Protein AF-V5IAQ3-F1 (afdb_monomer_lite)

Structure (mmCIF, N/CA/C/O backbone):
data_AF-V5IAQ3-F1
#
_entry.id   AF-V5IAQ3-F1
#
loop_
_atom_site.group_PDB
_atom_site.id
_atom_site.type_symbol
_atom_site.label_atom_id
_atom_site.label_alt_id
_atom_site.label_comp_id
_atom_site.label_asym_id
_atom_site.label_entity_id
_atom_site.label_seq_id
_atom_site.pdbx_PDB_ins_code
_atom_site.Cartn_x
_atom_site.Cartn_y
_atom_site.Cartn_z
_atom_site.occupancy
_atom_site.B_iso_or_equiv
_atom_site.auth_seq_id
_atom_site.auth_comp_id
_atom_site.auth_asym_id
_atom_site.auth_atom_id
_atom_site.pdbx_PDB_model_num
ATOM 1 N N . PRO A 1 1 ? -3.606 -8.793 -6.114 1.00 68.94 1 PRO A N 1
ATOM 2 C CA . PRO A 1 1 ? -3.139 -10.202 -6.237 1.00 68.94 1 PRO A CA 1
ATOM 3 C C . PRO A 1 1 ? -1.697 -10.276 -6.766 1.00 68.94 1 PRO A C 1
ATOM 5 O O . PRO A 1 1 ? -1.262 -9.335 -7.415 1.00 68.94 1 PRO A O 1
ATOM 8 N N . ILE A 1 2 ? -0.948 -11.346 -6.470 1.00 81.69 2 ILE A N 1
ATOM 9 C CA . ILE A 1 2 ? 0.441 -11.539 -6.942 1.00 81.69 2 ILE A CA 1
ATOM 10 C C . ILE A 1 2 ? 0.443 -11.870 -8.446 1.00 81.69 2 ILE A C 1
ATOM 12 O O . ILE A 1 2 ? -0.469 -12.542 -8.927 1.00 81.69 2 ILE A O 1
ATOM 16 N N . LYS A 1 3 ? 1.461 -11.408 -9.186 1.00 82.75 3 LYS A N 1
ATOM 17 C CA . LYS A 1 3 ? 1.634 -11.565 -10.646 1.00 82.75 3 LYS A CA 1
ATOM 18 C C . LYS A 1 3 ? 0.497 -10.979 -11.482 1.00 82.75 3 LYS A C 1
ATOM 20 O O . LYS A 1 3 ? 0.275 -11.384 -12.622 1.00 82.75 3 LYS A O 1
ATOM 25 N N . SER A 1 4 ? -0.235 -10.024 -10.919 1.00 86.06 4 SER A N 1
ATOM 26 C CA . SER A 1 4 ? -1.306 -9.326 -11.625 1.00 86.06 4 SER A CA 1
ATOM 27 C C . SER A 1 4 ? -0.744 -8.108 -12.340 1.00 86.06 4 SER A C 1
ATOM 29 O O . SER A 1 4 ? 0.162 -7.454 -11.826 1.00 86.06 4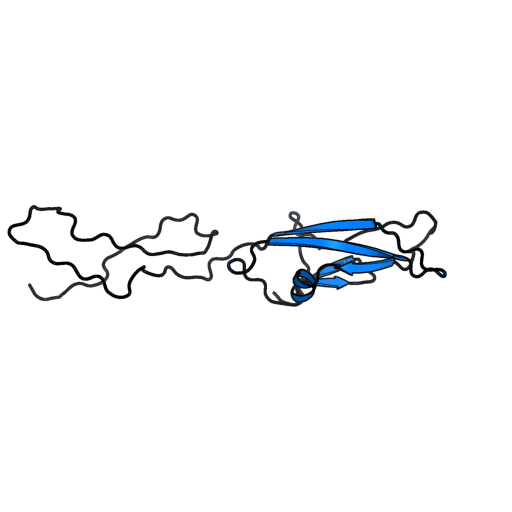 SER A O 1
ATOM 31 N N . LEU A 1 5 ? -1.280 -7.805 -13.522 1.00 91.12 5 LEU A N 1
ATOM 32 C CA . LEU A 1 5 ? -0.974 -6.549 -14.199 1.00 91.12 5 LEU A CA 1
ATOM 33 C C . LEU A 1 5 ? -1.471 -5.392 -13.336 1.00 91.12 5 LEU A C 1
ATOM 35 O O . LEU A 1 5 ? -2.603 -5.421 -12.852 1.00 91.12 5 LEU A O 1
ATOM 39 N N . VAL A 1 6 ? -0.616 -4.390 -13.152 1.00 90.88 6 VAL A N 1
ATOM 40 C CA . VAL A 1 6 ? -1.062 -3.105 -12.617 1.00 90.88 6 VAL A CA 1
ATOM 41 C C . VAL A 1 6 ? -1.926 -2.459 -13.690 1.00 90.88 6 VAL A C 1
ATOM 43 O O . VAL A 1 6 ? -1.563 -2.492 -14.865 1.00 90.88 6 VAL A O 1
ATOM 46 N N . LEU A 1 7 ? -3.078 -1.921 -13.303 1.00 92.69 7 LEU A N 1
ATOM 47 C CA . LEU A 1 7 ? -4.014 -1.302 -14.232 1.00 92.69 7 LEU A CA 1
ATOM 48 C C . LEU A 1 7 ? -3.964 0.221 -14.114 1.00 92.69 7 LEU A C 1
ATOM 50 O O . LEU A 1 7 ? -3.730 0.770 -13.039 1.00 92.69 7 LEU A O 1
ATOM 54 N N . THR A 1 8 ? -4.198 0.898 -15.229 1.00 91.69 8 THR A N 1
ATOM 55 C CA . THR A 1 8 ? -4.472 2.332 -15.285 1.00 91.69 8 THR A CA 1
ATOM 56 C C . THR A 1 8 ? -5.875 2.625 -14.744 1.00 91.69 8 THR A C 1
ATOM 58 O O . THR A 1 8 ? -6.697 1.730 -14.532 1.00 91.69 8 THR A O 1
ATOM 61 N N . ASN A 1 9 ? -6.205 3.908 -14.609 1.00 88.12 9 ASN A N 1
ATOM 62 C CA . ASN A 1 9 ? -7.568 4.355 -14.310 1.00 88.12 9 ASN A CA 1
ATOM 63 C C . ASN A 1 9 ? -8.606 3.977 -15.392 1.00 88.12 9 ASN A C 1
ATOM 65 O O . ASN A 1 9 ? -9.803 4.060 -15.134 1.00 88.12 9 ASN A O 1
ATOM 69 N N . THR A 1 10 ? -8.172 3.551 -16.584 1.00 89.12 10 THR A N 1
ATOM 70 C CA . THR A 1 10 ? -9.032 3.038 -17.663 1.00 89.12 10 THR A CA 1
ATOM 71 C C . THR A 1 10 ? -9.176 1.514 -17.646 1.00 89.12 10 THR A C 1
ATOM 73 O O . THR A 1 10 ? -9.798 0.956 -18.544 1.00 89.12 10 THR A O 1
ATOM 76 N N . SER A 1 11 ? -8.658 0.832 -16.615 1.00 90.25 11 SER A N 1
ATOM 77 C CA . SER A 1 11 ? -8.616 -0.639 -16.514 1.00 90.25 11 SER A CA 1
ATOM 78 C C . SER A 1 11 ? -7.755 -1.324 -17.583 1.00 90.25 11 SER A C 1
ATOM 80 O O . SER A 1 11 ? -7.910 -2.517 -17.844 1.00 90.25 11 SER A O 1
ATOM 82 N N . GLU A 1 12 ? -6.824 -0.592 -18.192 1.00 93.00 12 GLU A N 1
ATOM 83 C CA . GLU A 1 12 ? -5.849 -1.140 -19.134 1.00 93.00 12 GLU A CA 1
ATOM 84 C C . GLU A 1 12 ? -4.535 -1.466 -18.412 1.00 93.00 12 GLU A C 1
ATOM 86 O O . GLU A 1 12 ? -4.218 -0.826 -17.411 1.00 93.00 12 GLU A O 1
ATOM 91 N N . PRO A 1 13 ? -3.732 -2.432 -18.886 1.00 93.69 13 PRO A N 1
ATOM 92 C CA . PRO A 1 13 ? -2.419 -2.694 -18.305 1.00 93.69 13 PRO A CA 1
ATOM 93 C C . PRO A 1 13 ? -1.513 -1.456 -18.330 1.00 93.69 13 PRO A C 1
ATOM 95 O O . PRO A 1 13 ? -1.335 -0.823 -19.371 1.00 93.69 13 PRO A O 1
ATOM 98 N N . LEU A 1 14 ? -0.885 -1.149 -17.197 1.00 94.50 14 LEU A N 1
ATOM 99 C CA . LEU A 1 14 ? 0.131 -0.112 -17.091 1.00 94.50 14 LEU A CA 1
ATOM 100 C C . LEU A 1 14 ? 1.418 -0.591 -17.772 1.00 94.50 14 LEU A C 1
ATOM 102 O O . LEU A 1 14 ? 2.088 -1.518 -17.305 1.00 94.50 14 LEU A O 1
ATOM 106 N N . VAL A 1 15 ? 1.752 0.057 -18.887 1.00 94.00 15 VAL A N 1
ATOM 107 C CA . VAL A 1 15 ? 2.923 -0.252 -19.710 1.00 94.00 15 VAL A CA 1
ATOM 108 C C . VAL A 1 15 ? 3.726 1.020 -19.942 1.00 94.00 15 VAL A C 1
ATOM 110 O O . VAL A 1 15 ? 3.206 1.995 -20.488 1.00 94.00 15 VAL A O 1
ATOM 113 N N . ILE A 1 16 ? 5.001 0.998 -19.562 1.00 91.19 16 ILE A N 1
ATOM 114 C CA . ILE A 1 16 ? 5.939 2.082 -19.851 1.00 91.19 16 ILE A CA 1
ATOM 115 C C . ILE A 1 16 ? 6.412 1.951 -21.294 1.00 91.19 16 ILE A C 1
ATOM 117 O O . ILE A 1 16 ? 6.839 0.883 -21.723 1.00 91.19 16 ILE A O 1
ATOM 121 N N . LYS A 1 17 ? 6.329 3.045 -22.051 1.00 88.00 17 LYS A N 1
ATOM 122 C CA . LYS A 1 17 ? 6.755 3.098 -23.451 1.00 88.00 17 LYS A CA 1
ATOM 123 C C . LYS A 1 17 ? 7.868 4.117 -23.615 1.00 88.00 17 LYS A C 1
ATOM 125 O O . LYS A 1 17 ? 7.812 5.200 -23.042 1.00 88.00 17 LYS A O 1
ATOM 130 N N . ALA A 1 18 ? 8.843 3.763 -24.436 1.00 80.62 18 ALA A N 1
ATOM 131 C CA . ALA A 1 18 ? 9.906 4.649 -24.878 1.00 80.62 18 ALA A CA 1
ATOM 132 C C . ALA A 1 18 ? 10.125 4.430 -26.378 1.00 80.62 18 ALA A C 1
ATOM 134 O O . ALA A 1 18 ? 9.790 3.368 -26.905 1.00 80.62 18 ALA A O 1
ATOM 135 N N . PHE A 1 19 ? 10.633 5.455 -27.054 1.00 73.94 19 PHE A N 1
ATOM 136 C CA . PHE A 1 19 ? 10.862 5.448 -28.494 1.00 73.94 19 PHE A CA 1
ATOM 137 C C . PHE A 1 19 ? 12.328 5.774 -28.754 1.00 73.94 19 PHE A C 1
ATOM 139 O O . PHE A 1 19 ? 12.838 6.757 -28.220 1.00 73.94 19 PHE A O 1
ATOM 146 N N . ASP A 1 20 ? 12.979 4.947 -29.566 1.00 68.06 20 ASP A N 1
ATOM 147 C CA . ASP A 1 20 ? 14.298 5.239 -30.116 1.00 68.06 20 ASP A CA 1
ATOM 148 C C . ASP A 1 20 ? 14.122 5.928 -31.477 1.00 68.06 20 ASP A C 1
ATOM 150 O O . ASP A 1 20 ? 13.365 5.446 -32.322 1.00 68.06 20 ASP A O 1
ATOM 154 N N . ALA A 1 21 ? 14.772 7.078 -31.660 1.00 62.12 21 ALA A N 1
ATOM 155 C CA . ALA A 1 21 ? 14.649 7.900 -32.862 1.00 62.12 21 ALA A CA 1
ATOM 156 C C . ALA A 1 21 ? 15.398 7.307 -34.069 1.00 62.12 21 ALA A C 1
ATOM 158 O O . ALA A 1 21 ? 15.044 7.624 -35.205 1.00 62.12 21 ALA A O 1
ATOM 159 N N . ASP A 1 22 ? 16.377 6.428 -33.831 1.00 63.53 22 ASP A N 1
ATOM 160 C CA . ASP A 1 22 ? 17.308 5.950 -34.862 1.00 63.53 22 ASP A CA 1
ATOM 161 C C . ASP A 1 22 ? 16.967 4.551 -35.409 1.00 63.53 22 ASP A C 1
ATOM 163 O O . ASP A 1 22 ? 17.668 4.024 -36.277 1.00 63.53 22 ASP A O 1
ATOM 167 N N . SER A 1 23 ? 15.864 3.950 -34.956 1.00 56.97 23 SER A N 1
ATOM 168 C CA . SER A 1 23 ? 15.503 2.575 -35.304 1.00 56.97 23 SER A CA 1
ATOM 169 C C . SER A 1 23 ? 14.125 2.499 -35.969 1.00 56.97 23 SER A C 1
ATOM 171 O O . SER A 1 23 ? 13.097 2.581 -35.298 1.00 56.97 23 SER A O 1
ATOM 173 N N . GLU A 1 24 ? 14.078 2.224 -37.281 1.00 54.25 24 GLU A N 1
ATOM 174 C CA . GLU A 1 24 ? 12.858 1.819 -38.019 1.00 54.25 24 GLU A CA 1
ATOM 175 C C . GLU A 1 24 ? 12.342 0.411 -37.613 1.00 54.25 24 GLU A C 1
ATOM 177 O O . GLU A 1 24 ? 11.861 -0.376 -38.428 1.00 54.25 24 GLU A O 1
ATOM 182 N N . GLY A 1 25 ? 12.439 0.059 -36.332 1.00 51.50 25 GLY A N 1
ATOM 183 C CA . GLY A 1 25 ? 11.997 -1.220 -35.797 1.00 51.50 25 GLY A CA 1
ATOM 184 C C . GLY A 1 25 ? 12.636 -1.515 -34.450 1.00 51.50 25 GLY A C 1
ATOM 185 O O . GLY A 1 25 ? 13.840 -1.725 -34.384 1.00 51.50 25 GLY A O 1
ATOM 186 N N . ASN A 1 26 ? 11.806 -1.543 -33.401 1.00 52.91 26 ASN A N 1
ATOM 187 C CA . ASN A 1 26 ? 12.061 -2.098 -32.067 1.00 52.91 26 ASN A CA 1
ATOM 188 C C . ASN A 1 26 ? 13.544 -2.175 -31.677 1.00 52.91 26 ASN A C 1
ATOM 190 O O . ASN A 1 26 ? 14.125 -3.265 -31.645 1.00 52.91 26 ASN A O 1
ATOM 194 N N . ALA A 1 27 ? 14.139 -1.031 -31.334 1.00 59.62 27 ALA A N 1
ATOM 195 C CA . ALA A 1 27 ? 15.352 -1.049 -30.534 1.00 59.62 27 ALA A CA 1
ATOM 196 C C . ALA A 1 27 ? 15.110 -1.964 -29.323 1.00 59.62 27 ALA A C 1
ATOM 198 O O . ALA A 1 27 ? 14.044 -1.926 -28.702 1.00 59.62 27 ALA A O 1
ATOM 199 N N . LEU A 1 28 ? 16.069 -2.840 -29.025 1.00 70.12 28 LEU A N 1
ATOM 200 C CA . LEU A 1 28 ? 16.038 -3.678 -27.830 1.00 70.12 28 LEU A CA 1
ATOM 201 C C . LEU A 1 28 ? 16.217 -2.761 -26.616 1.00 70.12 28 LEU A C 1
ATOM 203 O O . LEU A 1 28 ? 17.341 -2.502 -26.187 1.00 70.12 28 LEU A O 1
ATOM 207 N N . LEU A 1 29 ? 15.102 -2.229 -26.126 1.00 80.81 29 LEU A N 1
ATOM 208 C CA . LEU A 1 29 ? 15.042 -1.406 -24.931 1.00 80.81 29 LEU A CA 1
ATOM 209 C C . LEU A 1 29 ? 15.034 -2.302 -23.698 1.00 80.81 29 LEU A C 1
ATOM 211 O O . LEU A 1 29 ? 14.440 -3.380 -23.698 1.00 80.81 29 LEU A O 1
ATOM 215 N N . HIS A 1 30 ? 15.703 -1.837 -22.651 1.00 87.38 30 HIS A N 1
ATOM 216 C CA . HIS A 1 30 ? 15.749 -2.490 -21.357 1.00 87.38 30 HIS A CA 1
ATOM 217 C C . HIS A 1 30 ? 15.154 -1.569 -20.298 1.00 87.38 30 HIS A C 1
ATOM 219 O O . HIS A 1 30 ? 15.703 -0.498 -20.035 1.00 87.38 30 HIS A O 1
ATOM 225 N N . TYR A 1 31 ? 14.040 -2.000 -19.705 1.00 91.06 31 TYR A N 1
ATOM 226 C CA . TYR A 1 31 ? 13.333 -1.266 -18.656 1.00 91.06 31 TYR A CA 1
ATOM 227 C C . TYR A 1 31 ? 13.722 -1.759 -17.262 1.00 91.06 31 TYR A C 1
ATOM 229 O O . TYR A 1 31 ? 13.713 -2.966 -17.005 1.00 91.06 31 TYR A O 1
ATOM 237 N N . GLU A 1 32 ? 13.970 -0.828 -16.341 1.00 93.38 32 GLU A N 1
ATOM 238 C CA . GLU A 1 32 ? 14.284 -1.142 -14.947 1.00 93.38 32 GLU A CA 1
ATOM 239 C C . GLU A 1 32 ? 13.646 -0.124 -13.985 1.00 93.38 32 GLU A C 1
ATOM 241 O O . GLU A 1 32 ? 13.766 1.084 -14.160 1.00 93.38 32 GLU A O 1
ATOM 246 N N . ILE A 1 33 ? 12.961 -0.603 -12.941 1.00 96.19 33 ILE A N 1
ATOM 247 C CA . ILE A 1 33 ? 12.485 0.246 -11.831 1.00 96.19 33 ILE A CA 1
ATOM 248 C C . ILE A 1 33 ? 13.705 0.684 -11.029 1.00 96.19 33 ILE A C 1
ATOM 250 O O . ILE A 1 33 ? 14.462 -0.183 -10.639 1.00 96.19 33 ILE A O 1
ATOM 254 N N . ILE A 1 34 ? 13.916 1.954 -10.703 1.00 95.44 34 ILE A N 1
ATOM 255 C CA . ILE A 1 34 ? 15.162 2.403 -10.050 1.00 95.44 34 ILE A CA 1
ATOM 256 C C . ILE A 1 34 ? 15.146 2.108 -8.542 1.00 95.44 34 ILE A C 1
ATOM 258 O O . ILE A 1 34 ? 16.082 1.524 -7.994 1.00 95.44 34 ILE A O 1
ATOM 262 N N . GLU A 1 35 ? 14.067 2.467 -7.855 1.00 96.81 35 GLU A N 1
ATOM 263 C CA . GLU A 1 35 ? 14.006 2.479 -6.398 1.00 96.81 35 GLU A CA 1
ATOM 264 C C . GLU A 1 35 ? 13.797 1.084 -5.785 1.00 96.81 35 GLU A C 1
ATOM 266 O O . GLU A 1 35 ? 12.977 0.276 -6.224 1.00 96.81 35 GLU A O 1
ATOM 271 N N . ILE A 1 36 ? 14.502 0.816 -4.680 1.00 96.44 36 ILE A N 1
ATOM 272 C CA . ILE A 1 36 ? 14.537 -0.502 -4.023 1.00 96.44 36 ILE A CA 1
ATOM 273 C C . ILE A 1 36 ? 13.178 -0.909 -3.442 1.00 96.44 36 ILE A C 1
ATOM 275 O O . ILE A 1 36 ? 12.815 -2.082 -3.504 1.00 96.44 36 ILE A O 1
ATOM 279 N N . LEU A 1 37 ? 12.445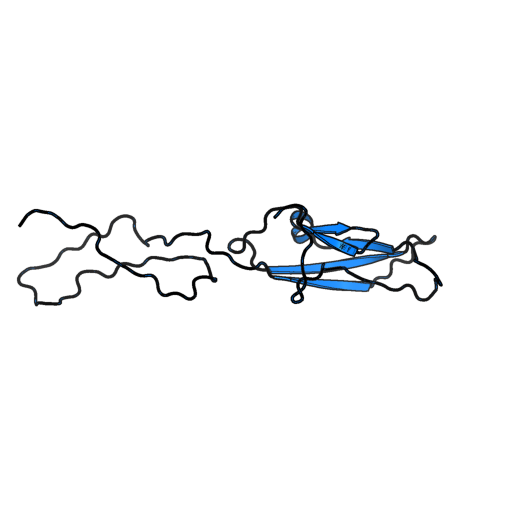 0.022 -2.824 1.00 96.56 37 LEU A N 1
ATOM 280 C CA . LEU A 1 37 ? 11.179 -0.301 -2.164 1.00 96.56 37 LEU A CA 1
ATOM 281 C C . LEU A 1 37 ? 10.116 -0.763 -3.186 1.00 96.56 37 LEU A C 1
ATOM 283 O O . LEU A 1 37 ? 9.625 -1.880 -3.020 1.00 96.56 37 LEU A O 1
ATOM 287 N N . PRO A 1 38 ? 9.819 -0.014 -4.266 1.00 97.25 38 PRO A N 1
ATOM 288 C CA . PRO A 1 38 ? 8.933 -0.473 -5.337 1.00 97.25 38 PRO A CA 1
ATOM 289 C C . PRO A 1 38 ? 9.346 -1.810 -5.958 1.00 97.25 38 PRO A C 1
ATOM 291 O O . PRO A 1 38 ? 8.480 -2.659 -6.145 1.00 97.25 38 PRO A O 1
ATOM 294 N N . ARG A 1 39 ? 10.648 -2.071 -6.172 1.00 96.75 39 ARG A N 1
ATOM 295 C CA . ARG A 1 39 ? 11.146 -3.376 -6.671 1.00 96.75 39 ARG A CA 1
ATOM 296 C C . ARG A 1 39 ? 10.770 -4.575 -5.789 1.00 96.75 39 ARG A C 1
ATOM 298 O O . ARG A 1 39 ? 10.878 -5.711 -6.233 1.00 96.75 39 ARG A O 1
ATOM 305 N N . ARG A 1 40 ? 10.374 -4.365 -4.526 1.00 96.62 40 ARG A N 1
ATOM 306 C CA . ARG A 1 40 ? 9.894 -5.444 -3.635 1.00 96.62 40 ARG A CA 1
ATOM 307 C C . ARG A 1 40 ? 8.425 -5.800 -3.857 1.00 96.62 40 ARG A C 1
ATOM 309 O O . ARG A 1 40 ? 7.997 -6.864 -3.405 1.00 96.62 40 ARG A O 1
ATOM 316 N N . TYR A 1 41 ? 7.669 -4.913 -4.498 1.00 97.31 41 TYR A N 1
ATOM 317 C CA . TYR A 1 41 ? 6.227 -5.032 -4.711 1.00 97.31 41 TYR A CA 1
ATOM 318 C C . TYR A 1 41 ? 5.859 -5.151 -6.185 1.00 97.31 41 TYR A C 1
ATOM 320 O O . TYR A 1 41 ? 4.871 -5.815 -6.498 1.00 97.31 41 TYR A O 1
ATOM 328 N N . PHE A 1 42 ? 6.675 -4.585 -7.072 1.00 97.75 42 PHE A N 1
ATOM 329 C CA . PHE A 1 42 ? 6.454 -4.551 -8.507 1.00 97.75 42 PHE A CA 1
ATOM 330 C C . PHE A 1 42 ? 7.666 -5.075 -9.275 1.00 97.75 42 PHE A C 1
ATOM 332 O O . PHE A 1 42 ? 8.814 -4.845 -8.897 1.00 97.75 42 PHE A O 1
ATOM 339 N N . GLU A 1 43 ? 7.385 -5.735 -10.390 1.00 96.38 43 GLU A N 1
ATOM 340 C CA . GLU A 1 43 ? 8.342 -6.032 -11.448 1.00 96.38 43 GLU A CA 1
ATOM 341 C C . GLU A 1 43 ? 7.922 -5.296 -12.720 1.00 96.38 43 GLU A C 1
ATOM 343 O O . GLU A 1 43 ? 6.729 -5.131 -12.987 1.00 96.38 43 GLU A O 1
ATOM 348 N N . ILE A 1 44 ? 8.903 -4.868 -13.509 1.00 96.25 44 ILE A N 1
ATOM 349 C CA . ILE A 1 44 ? 8.687 -4.405 -14.876 1.00 96.25 44 ILE A CA 1
ATOM 350 C C . ILE A 1 44 ? 9.263 -5.451 -15.824 1.00 96.25 44 ILE A C 1
ATOM 352 O O . ILE A 1 44 ? 10.392 -5.910 -15.649 1.00 96.25 44 ILE A O 1
ATOM 356 N N . ASP A 1 45 ? 8.474 -5.862 -16.809 1.00 93.94 45 ASP A N 1
ATOM 357 C CA . ASP A 1 45 ? 8.972 -6.709 -17.881 1.00 93.94 45 ASP A CA 1
ATOM 358 C C . ASP A 1 45 ? 9.973 -5.902 -18.712 1.00 93.94 45 ASP A C 1
ATOM 360 O O . ASP A 1 45 ? 9.623 -4.893 -19.328 1.00 93.94 45 ASP A O 1
ATOM 364 N N . SER A 1 46 ? 11.228 -6.344 -18.709 1.00 90.81 46 SER A N 1
ATOM 365 C CA . SER A 1 46 ? 12.339 -5.573 -19.257 1.00 90.81 46 SER A CA 1
ATOM 366 C C . SER A 1 46 ? 12.295 -5.392 -20.772 1.00 90.81 46 SER A C 1
ATOM 368 O O . SER A 1 46 ? 13.020 -4.537 -21.263 1.00 90.81 46 SER A O 1
ATOM 370 N N . ASN A 1 47 ? 11.459 -6.148 -21.498 1.00 86.38 47 ASN A N 1
ATOM 371 C CA . ASN A 1 47 ? 11.318 -6.043 -22.954 1.00 86.38 47 ASN A CA 1
ATOM 372 C C . ASN A 1 47 ? 10.033 -5.311 -23.365 1.00 86.38 47 ASN A C 1
ATOM 374 O O . ASN A 1 47 ? 9.992 -4.675 -24.413 1.00 86.38 47 ASN A O 1
ATOM 378 N N . THR A 1 48 ? 8.962 -5.446 -22.578 1.00 89.19 48 THR A N 1
ATOM 379 C CA . THR A 1 48 ? 7.634 -4.908 -22.925 1.00 89.19 48 THR A CA 1
ATOM 380 C C . THR A 1 48 ? 7.249 -3.666 -22.131 1.00 89.19 48 THR A C 1
ATOM 382 O O . THR A 1 48 ? 6.292 -2.997 -22.510 1.00 89.19 48 THR A O 1
ATOM 385 N N . GLY A 1 49 ? 7.942 -3.370 -21.027 1.00 91.88 49 GLY A N 1
ATOM 386 C CA . GLY A 1 49 ? 7.631 -2.256 -20.129 1.00 91.88 49 GLY A CA 1
ATOM 387 C C . GLY A 1 49 ? 6.379 -2.469 -19.268 1.00 91.88 49 GLY A C 1
ATOM 388 O O . GLY A 1 49 ? 5.953 -1.548 -18.572 1.00 91.88 49 GLY A O 1
ATOM 389 N N . ALA A 1 50 ? 5.759 -3.655 -19.308 1.00 95.19 50 ALA A N 1
ATOM 390 C CA . ALA A 1 50 ? 4.558 -3.964 -18.534 1.00 95.19 50 ALA A CA 1
ATOM 391 C C . ALA A 1 50 ? 4.880 -4.142 -17.045 1.00 95.19 50 ALA A C 1
ATOM 393 O O . ALA A 1 50 ? 5.764 -4.925 -16.692 1.00 95.19 50 ALA A O 1
ATOM 394 N N . ILE A 1 51 ? 4.127 -3.467 -16.174 1.00 96.75 51 ILE A N 1
ATOM 395 C CA . ILE A 1 51 ? 4.321 -3.541 -14.721 1.00 96.75 51 ILE A CA 1
ATOM 396 C C . ILE A 1 51 ? 3.361 -4.567 -14.108 1.00 96.75 51 ILE A C 1
ATOM 398 O O . ILE A 1 51 ? 2.153 -4.568 -14.367 1.00 96.75 51 ILE A O 1
ATOM 402 N N . ARG A 1 52 ? 3.902 -5.443 -13.259 1.00 96.19 52 ARG A N 1
ATOM 403 C CA . ARG A 1 52 ? 3.152 -6.454 -12.508 1.00 96.19 52 ARG A CA 1
ATOM 404 C C . ARG A 1 52 ? 3.470 -6.381 -11.028 1.00 96.19 52 ARG A C 1
ATOM 406 O O . ARG A 1 52 ? 4.567 -6.009 -10.632 1.00 96.19 52 ARG A O 1
ATOM 413 N N . THR A 1 53 ? 2.520 -6.788 -10.203 1.00 96.69 53 THR A N 1
ATOM 414 C CA . THR A 1 53 ? 2.757 -7.017 -8.777 1.00 96.69 53 THR A CA 1
ATOM 415 C C . THR A 1 53 ? 3.525 -8.322 -8.561 1.00 96.69 53 THR A C 1
ATOM 417 O O . THR A 1 53 ? 3.240 -9.335 -9.192 1.00 96.69 53 THR A O 1
ATOM 420 N N . ILE A 1 54 ? 4.451 -8.353 -7.610 1.00 96.38 54 ILE A N 1
ATOM 421 C CA . ILE A 1 54 ? 5.153 -9.579 -7.176 1.00 96.38 54 ILE A CA 1
ATOM 422 C C . ILE A 1 54 ? 4.903 -9.917 -5.706 1.00 96.38 54 ILE A C 1
ATOM 424 O O . ILE A 1 54 ? 5.276 -10.989 -5.232 1.00 96.38 54 ILE A O 1
ATOM 428 N N . ARG A 1 55 ? 4.228 -9.017 -4.990 1.00 94.88 55 ARG A N 1
ATOM 429 C CA . ARG A 1 55 ? 3.816 -9.166 -3.596 1.00 94.88 55 ARG A CA 1
ATOM 430 C C . ARG A 1 55 ? 2.368 -8.702 -3.447 1.00 94.88 55 ARG A C 1
ATOM 432 O O . ARG A 1 55 ? 1.856 -7.974 -4.296 1.00 94.88 55 ARG A O 1
ATOM 439 N N . LEU A 1 56 ? 1.704 -9.159 -2.388 1.00 92.31 56 LEU A N 1
ATOM 440 C CA . LEU A 1 56 ? 0.437 -8.573 -1.963 1.00 92.31 56 LEU A CA 1
ATOM 441 C C . LEU A 1 56 ? 0.653 -7.101 -1.591 1.00 92.31 56 LEU A C 1
ATOM 443 O O . LEU A 1 56 ? 1.673 -6.750 -0.995 1.00 92.31 56 LEU A O 1
ATOM 447 N N . LEU A 1 57 ? -0.291 -6.270 -2.013 1.00 94.12 57 LEU A N 1
ATOM 448 C CA . LEU A 1 57 ? -0.372 -4.864 -1.648 1.00 94.12 57 LEU A CA 1
ATOM 449 C C . LEU A 1 57 ? -1.385 -4.754 -0.517 1.00 94.12 57 LEU A C 1
ATOM 451 O O . LEU A 1 57 ? -2.368 -5.491 -0.524 1.00 94.12 57 LEU A O 1
ATOM 455 N N . ASP A 1 58 ? -1.101 -3.857 0.409 1.00 92.94 58 ASP A N 1
ATOM 456 C CA . ASP A 1 58 ? -1.861 -3.615 1.628 1.00 92.94 58 ASP A CA 1
ATOM 457 C C . ASP A 1 58 ? -1.988 -2.098 1.753 1.00 92.94 58 ASP A C 1
ATOM 459 O O . ASP A 1 58 ? -0.956 -1.411 1.776 1.00 92.94 58 ASP A O 1
ATOM 463 N N . HIS A 1 59 ? -3.216 -1.578 1.697 1.00 93.88 59 HIS A N 1
ATOM 464 C CA . HIS A 1 59 ? -3.454 -0.135 1.632 1.00 93.88 59 HIS A CA 1
ATOM 465 C C . HIS A 1 59 ? -3.003 0.544 2.932 1.00 93.88 59 HIS A C 1
ATOM 467 O O . HIS A 1 59 ? -2.336 1.583 2.896 1.00 93.88 59 HIS A O 1
ATOM 473 N N . GLU A 1 60 ? -3.253 -0.125 4.053 1.00 92.56 60 GLU A N 1
ATOM 474 C CA . GLU A 1 60 ? -2.992 0.302 5.425 1.00 92.56 60 GLU A CA 1
ATOM 475 C C . GLU A 1 60 ? -1.483 0.410 5.683 1.00 92.56 60 GLU A C 1
ATOM 477 O O . GLU A 1 60 ? -1.031 1.290 6.420 1.00 92.56 60 GLU A O 1
ATOM 482 N N . THR A 1 61 ? -0.673 -0.437 5.034 1.00 93.94 61 THR A N 1
ATOM 483 C CA . THR A 1 61 ? 0.791 -0.313 5.052 1.00 93.94 61 THR A CA 1
ATOM 484 C C . THR A 1 61 ? 1.297 0.728 4.044 1.00 93.94 61 THR A C 1
ATOM 486 O O . THR A 1 61 ? 2.126 1.571 4.397 1.00 93.94 61 THR A O 1
ATOM 489 N N . TYR A 1 62 ? 0.865 0.657 2.778 1.00 95.38 62 TYR A N 1
ATOM 490 C CA . TYR A 1 62 ? 1.301 1.562 1.707 1.00 95.38 62 TYR A CA 1
ATOM 491 C C . TYR A 1 62 ? 0.153 1.878 0.738 1.00 95.38 62 TYR A C 1
ATOM 493 O O . TYR A 1 62 ? -0.095 1.143 -0.218 1.00 95.38 62 TYR A O 1
ATOM 501 N N . SER A 1 63 ? -0.464 3.047 0.906 1.00 95.19 63 SER A N 1
ATOM 502 C CA . SER A 1 63 ? -1.564 3.511 0.048 1.00 95.19 63 SER A CA 1
ATOM 503 C C . SER A 1 63 ? -1.122 3.973 -1.347 1.00 95.19 63 SER A C 1
ATOM 505 O O . SER A 1 63 ? -1.933 4.067 -2.272 1.00 95.19 63 SER A O 1
ATOM 507 N N . SER A 1 64 ? 0.169 4.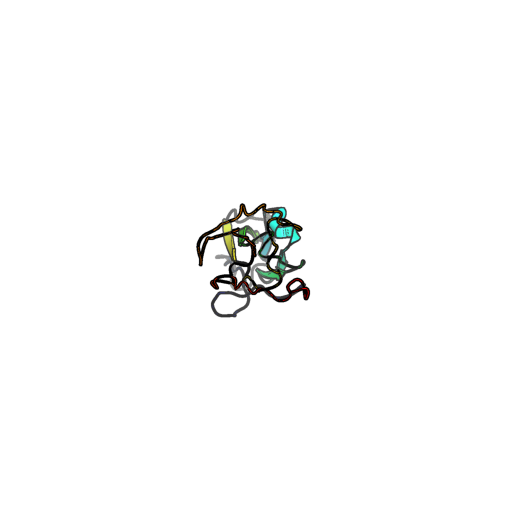265 -1.538 1.00 96.38 64 SER A N 1
ATOM 508 C CA . SER A 1 64 ? 0.718 4.649 -2.840 1.00 96.38 64 SER A CA 1
ATOM 509 C C . SER A 1 64 ? 2.217 4.383 -2.966 1.00 96.38 64 SER A C 1
ATOM 511 O O . SER A 1 64 ? 2.950 4.303 -1.979 1.00 96.38 64 SER A O 1
ATOM 513 N N . PHE A 1 65 ? 2.674 4.279 -4.212 1.00 97.56 65 PHE A N 1
ATOM 514 C CA . PHE A 1 65 ? 4.080 4.178 -4.584 1.00 97.56 65 PHE A CA 1
ATOM 515 C C . PHE A 1 65 ? 4.395 5.218 -5.656 1.00 97.56 65 PHE A C 1
ATOM 517 O O . PHE A 1 65 ? 3.679 5.318 -6.649 1.00 97.56 65 PHE A O 1
ATOM 524 N N . SER A 1 66 ? 5.490 5.953 -5.473 1.00 97.56 66 SER A N 1
ATOM 525 C CA . SER A 1 66 ? 6.015 6.904 -6.454 1.00 97.56 66 SER A CA 1
ATOM 526 C C . SER A 1 66 ? 7.474 6.564 -6.724 1.00 97.56 66 SER A C 1
ATOM 528 O O . SER A 1 66 ? 8.259 6.458 -5.778 1.00 97.56 66 SER A O 1
ATOM 530 N N . PHE A 1 67 ? 7.815 6.304 -7.983 1.00 97.38 67 PHE A N 1
ATOM 531 C CA . PHE A 1 67 ? 9.135 5.805 -8.365 1.00 97.38 67 PHE A CA 1
ATOM 532 C C . PHE A 1 67 ? 9.466 6.106 -9.820 1.00 97.38 67 PHE A C 1
ATOM 534 O O . PHE A 1 67 ? 8.622 6.587 -10.573 1.00 97.38 67 PHE A O 1
ATOM 541 N N . HIS A 1 68 ? 10.696 5.813 -10.220 1.00 96.25 68 HIS A N 1
ATOM 542 C CA . HIS A 1 68 ? 11.192 6.039 -11.563 1.00 96.25 68 HIS A CA 1
ATOM 543 C C . HIS A 1 68 ? 11.488 4.721 -12.273 1.00 96.25 68 HIS A C 1
ATOM 545 O O . HIS A 1 68 ? 11.914 3.731 -11.674 1.00 96.25 68 HIS A O 1
ATOM 551 N N . VAL A 1 69 ? 11.273 4.728 -13.582 1.00 94.75 69 VAL A N 1
ATOM 552 C CA . VAL A 1 69 ? 11.696 3.671 -14.497 1.00 94.75 69 VAL A CA 1
ATOM 553 C C . VAL A 1 69 ? 12.758 4.243 -15.423 1.00 94.75 69 VAL A C 1
ATOM 555 O O . VAL A 1 69 ? 12.523 5.259 -16.075 1.00 94.75 69 VAL A O 1
ATOM 558 N N . GLU A 1 70 ? 13.915 3.596 -15.470 1.00 91.50 70 GLU A N 1
ATOM 559 C CA . GLU A 1 70 ? 14.979 3.870 -16.433 1.00 91.50 70 GLU A CA 1
ATOM 560 C C . GLU A 1 70 ? 14.782 3.013 -17.687 1.00 91.50 70 GLU A C 1
ATOM 562 O O . GLU A 1 70 ? 14.292 1.879 -17.611 1.00 91.50 70 GLU A O 1
ATOM 567 N N . VAL A 1 71 ? 15.170 3.562 -18.841 1.00 86.50 71 VAL A N 1
ATOM 568 C CA . VAL A 1 71 ? 15.181 2.845 -20.118 1.00 86.50 71 VAL A CA 1
ATOM 569 C C . VAL A 1 71 ? 16.549 2.988 -20.766 1.00 86.50 71 VAL A C 1
ATOM 571 O O . VAL A 1 71 ? 16.993 4.096 -21.049 1.00 86.50 71 VAL A O 1
ATOM 574 N N . SER A 1 72 ? 17.205 1.869 -21.056 1.00 81.56 72 SER A N 1
ATOM 575 C CA . SER A 1 72 ? 18.491 1.856 -21.763 1.00 81.56 72 SER A CA 1
ATOM 576 C C . SER A 1 72 ? 18.387 1.126 -23.094 1.00 81.56 72 SER A C 1
ATOM 578 O O . SER A 1 72 ? 17.616 0.172 -23.225 1.00 81.56 72 SER A O 1
ATOM 580 N N . ASP A 1 73 ? 19.169 1.556 -24.086 1.00 76.75 73 ASP A N 1
ATOM 581 C CA . ASP A 1 73 ? 19.382 0.739 -25.273 1.00 76.75 73 ASP A CA 1
ATOM 582 C C . ASP A 1 73 ? 20.347 -0.421 -24.959 1.00 76.75 73 ASP A C 1
ATOM 584 O O . ASP A 1 73 ? 21.205 -0.358 -24.069 1.00 76.75 73 ASP A O 1
ATOM 588 N N . LEU A 1 74 ? 20.197 -1.534 -25.677 1.00 69.81 74 LEU A N 1
ATOM 589 C CA . LEU A 1 74 ? 21.188 -2.615 -25.681 1.00 69.81 74 LEU A CA 1
ATOM 590 C C . LEU A 1 74 ? 22.241 -2.427 -26.792 1.00 69.81 74 LEU A C 1
ATOM 592 O O . LEU A 1 74 ? 22.856 -3.405 -27.233 1.00 69.81 74 LEU A O 1
ATOM 596 N N . GLY A 1 75 ? 22.458 -1.185 -27.243 1.00 63.69 75 GLY A N 1
ATOM 597 C CA . GLY A 1 75 ? 23.457 -0.827 -28.245 1.00 63.69 75 GLY A CA 1
ATOM 598 C C . GLY A 1 75 ? 24.893 -1.100 -27.777 1.00 63.69 75 GLY A C 1
ATOM 599 O O . GLY A 1 75 ? 25.173 -1.342 -26.600 1.00 63.69 75 GLY A O 1
ATOM 600 N N . LYS A 1 76 ? 25.845 -1.098 -28.718 1.00 59.69 76 LYS A N 1
ATOM 601 C CA . LYS A 1 76 ? 27.289 -1.123 -28.423 1.00 59.69 76 LYS A CA 1
ATOM 602 C C . LYS A 1 76 ? 27.958 0.078 -29.102 1.00 59.69 76 LYS A C 1
ATOM 604 O O . LYS A 1 76 ? 28.112 0.032 -30.321 1.00 59.69 76 LYS A O 1
ATOM 609 N N . PRO A 1 77 ? 28.423 1.095 -28.356 1.00 60.62 77 PRO A N 1
ATOM 610 C CA . PRO A 1 77 ? 28.335 1.251 -26.900 1.00 60.62 77 PRO A CA 1
ATOM 611 C C . PRO A 1 77 ? 26.882 1.414 -26.435 1.00 60.62 77 PRO A C 1
ATOM 613 O O . PRO A 1 77 ? 26.050 1.874 -27.207 1.00 60.62 77 PRO A O 1
ATOM 616 N N . ARG A 1 78 ? 26.591 1.020 -25.190 1.00 57.31 78 ARG A N 1
ATOM 617 C CA . ARG A 1 78 ? 25.282 1.275 -24.576 1.00 57.31 78 ARG A CA 1
ATOM 618 C C . ARG A 1 78 ? 25.142 2.783 -24.449 1.00 57.31 78 ARG A C 1
ATOM 620 O O . ARG A 1 78 ? 25.896 3.377 -23.675 1.00 57.31 78 ARG A O 1
ATOM 627 N N . LEU A 1 79 ? 24.240 3.396 -25.200 1.00 57.19 79 LEU A N 1
ATOM 628 C CA . LEU A 1 79 ? 23.823 4.749 -24.884 1.00 57.19 79 LEU A CA 1
ATOM 629 C C . LEU A 1 79 ? 22.706 4.557 -23.861 1.00 57.19 79 LEU A C 1
ATOM 631 O O . LEU A 1 79 ? 21.561 4.242 -24.180 1.00 57.19 79 LEU A O 1
ATOM 635 N N . SER A 1 80 ? 23.063 4.648 -22.579 1.00 55.06 80 SER A N 1
ATOM 636 C CA . SER A 1 80 ? 22.050 4.819 -21.545 1.00 55.06 80 SER A CA 1
ATOM 637 C C . SER A 1 80 ? 21.297 6.091 -21.907 1.00 55.06 80 SER A C 1
ATOM 639 O O . SER A 1 80 ? 21.857 7.184 -21.815 1.00 55.06 80 SER A O 1
ATOM 641 N N . SER A 1 81 ? 20.054 5.968 -22.362 1.00 54.91 81 SER A N 1
ATOM 642 C CA . SER A 1 81 ? 19.179 7.124 -22.334 1.00 54.91 81 SER A CA 1
ATOM 643 C C . SER A 1 81 ? 19.021 7.451 -20.853 1.00 54.91 81 SER A C 1
ATOM 645 O O . SER A 1 81 ? 18.401 6.693 -20.117 1.00 54.91 81 SER A O 1
ATOM 647 N N . GLU A 1 82 ? 19.618 8.550 -20.386 1.00 60.06 82 GLU A N 1
ATOM 648 C CA . GLU A 1 82 ? 19.489 9.056 -19.004 1.00 60.06 82 GLU A CA 1
ATOM 649 C C . GLU A 1 82 ? 18.055 9.549 -18.705 1.00 60.06 82 GLU A C 1
ATOM 651 O O . GLU A 1 82 ? 17.818 10.383 -17.831 1.00 60.06 82 GLU A O 1
ATOM 656 N N . THR A 1 83 ? 17.072 9.083 -19.475 1.00 72.75 83 THR A N 1
ATOM 657 C CA . THR A 1 83 ? 15.688 9.503 -19.361 1.00 72.75 83 THR A CA 1
ATOM 658 C C . THR A 1 83 ? 14.972 8.545 -18.434 1.00 72.75 83 THR A C 1
ATOM 660 O O . THR A 1 83 ? 14.851 7.349 -18.699 1.00 72.75 83 THR A O 1
ATOM 663 N N . THR A 1 84 ? 14.455 9.101 -17.348 1.00 87.62 84 THR A N 1
ATOM 664 C CA . THR A 1 84 ? 13.623 8.374 -16.399 1.00 87.62 84 THR A CA 1
ATOM 665 C C . THR A 1 84 ? 12.161 8.764 -16.583 1.00 87.62 84 THR A C 1
ATOM 667 O O . THR A 1 84 ? 11.834 9.917 -16.870 1.00 87.62 84 THR A O 1
ATOM 670 N N . ALA A 1 85 ? 11.262 7.795 -16.427 1.00 91.12 85 ALA A N 1
ATOM 671 C CA . ALA A 1 85 ? 9.823 8.020 -16.396 1.00 91.12 85 ALA A CA 1
ATOM 672 C C . ALA A 1 85 ? 9.325 7.897 -14.955 1.00 91.12 85 ALA A C 1
ATOM 674 O O . ALA A 1 85 ? 9.527 6.862 -14.320 1.00 91.12 85 ALA A O 1
ATOM 675 N N . LYS A 1 86 ? 8.658 8.935 -14.442 1.00 95.00 86 LYS A N 1
ATOM 676 C CA . LYS A 1 86 ? 7.999 8.874 -13.134 1.00 95.00 86 LYS A CA 1
ATOM 677 C C . LYS A 1 86 ? 6.712 8.052 -13.235 1.00 95.00 86 LYS A C 1
ATOM 679 O O . LYS A 1 86 ? 5.897 8.280 -14.127 1.00 95.00 86 LYS A O 1
ATOM 684 N N . VAL A 1 87 ? 6.525 7.131 -12.298 1.00 96.00 87 VAL A N 1
ATOM 685 C CA . VAL A 1 87 ? 5.358 6.261 -12.166 1.00 96.00 87 VAL A CA 1
ATOM 686 C C . VAL A 1 87 ? 4.742 6.475 -10.789 1.00 96.00 87 VAL A C 1
ATOM 688 O O . VAL A 1 87 ? 5.426 6.368 -9.773 1.00 96.00 87 VAL A O 1
ATOM 691 N N . ASP A 1 88 ? 3.441 6.753 -10.767 1.00 96.62 88 ASP A N 1
ATOM 692 C CA . ASP A 1 88 ? 2.641 6.869 -9.550 1.00 96.62 88 ASP A CA 1
ATOM 693 C C . ASP A 1 88 ? 1.574 5.761 -9.555 1.00 96.62 88 ASP A C 1
ATOM 695 O O . ASP A 1 88 ? 0.744 5.688 -10.463 1.00 96.62 88 ASP A O 1
ATOM 699 N N . ILE A 1 89 ? 1.608 4.878 -8.554 1.00 95.81 89 ILE A N 1
ATOM 700 C CA . ILE A 1 89 ? 0.638 3.793 -8.355 1.00 95.81 89 ILE A CA 1
ATOM 701 C C . ILE A 1 89 ? -0.134 4.074 -7.071 1.00 95.81 89 ILE A C 1
ATOM 703 O O . ILE A 1 89 ? 0.467 4.233 -6.009 1.00 95.81 89 ILE A O 1
ATOM 707 N N . VAL A 1 90 ? -1.462 4.085 -7.159 1.00 94.38 90 VAL A N 1
ATOM 708 C CA . VAL A 1 90 ? -2.361 4.171 -6.001 1.00 94.38 90 VAL A CA 1
ATOM 709 C C . VAL A 1 90 ? -2.900 2.778 -5.701 1.00 94.38 90 VAL A C 1
ATOM 711 O O . VAL A 1 90 ? -3.369 2.087 -6.606 1.00 94.38 90 VAL A O 1
ATOM 714 N N . VAL A 1 91 ? -2.822 2.361 -4.439 1.00 93.44 91 VAL A N 1
ATOM 715 C CA . VAL A 1 91 ? -3.410 1.104 -3.972 1.00 93.44 91 VAL A CA 1
ATOM 716 C C . VAL A 1 91 ? -4.854 1.387 -3.590 1.00 93.44 91 VAL A C 1
ATOM 718 O O . VAL A 1 91 ? -5.113 2.208 -2.715 1.00 93.44 91 VAL A O 1
ATOM 721 N N . THR A 1 92 ? -5.799 0.747 -4.272 1.00 90.44 92 THR A N 1
ATOM 722 C CA . THR A 1 92 ? -7.214 0.853 -3.915 1.00 90.44 92 THR A CA 1
ATOM 723 C C . THR A 1 92 ? -7.459 0.135 -2.600 1.00 90.44 92 THR A C 1
ATOM 725 O O . THR A 1 92 ? -7.131 -1.042 -2.477 1.00 90.44 92 THR A O 1
ATOM 728 N N . ASP A 1 93 ? -8.034 0.868 -1.660 1.00 88.94 93 ASP A N 1
ATOM 729 C CA . ASP A 1 93 ? -8.440 0.360 -0.362 1.00 88.94 93 ASP A CA 1
ATOM 730 C C . ASP A 1 93 ? -9.661 -0.573 -0.465 1.00 88.94 93 ASP A C 1
ATOM 732 O O . ASP A 1 93 ? -10.553 -0.363 -1.298 1.00 88.94 93 ASP A O 1
ATOM 736 N N . VAL A 1 94 ? -9.694 -1.598 0.381 1.00 87.62 94 VAL A N 1
ATOM 737 C CA . VAL A 1 94 ? -10.786 -2.557 0.536 1.00 87.62 94 VAL A CA 1
ATOM 738 C C . VAL A 1 94 ? -11.099 -2.701 2.021 1.00 87.62 94 VAL A C 1
ATOM 740 O O . VAL A 1 94 ? -10.195 -2.676 2.833 1.00 87.62 94 VAL A O 1
ATOM 743 N N . ASN A 1 95 ? -12.371 -2.889 2.377 1.00 87.06 95 ASN A N 1
ATOM 744 C CA . ASN A 1 95 ? -12.749 -3.129 3.771 1.00 87.06 95 ASN A CA 1
ATOM 745 C C . ASN A 1 95 ? -12.290 -4.536 4.200 1.00 87.06 95 ASN A C 1
ATOM 747 O O . ASN A 1 95 ? -12.985 -5.528 3.938 1.00 87.06 95 ASN A O 1
ATOM 751 N N . ASP A 1 96 ? -11.089 -4.621 4.767 1.00 87.25 96 ASP A N 1
ATOM 752 C CA . ASP A 1 96 ? -10.483 -5.847 5.281 1.00 87.25 96 ASP A CA 1
ATOM 753 C C . ASP A 1 96 ? -9.961 -5.731 6.723 1.00 87.25 96 ASP A C 1
ATOM 755 O O . ASP A 1 96 ? -9.575 -6.752 7.313 1.00 87.25 96 ASP A O 1
ATOM 759 N N . CYS A 1 97 ? -10.063 -4.551 7.339 1.00 88.12 97 CYS A N 1
ATOM 760 C CA . CYS A 1 97 ? -9.933 -4.380 8.774 1.00 88.12 97 CYS A CA 1
ATOM 761 C C . CYS A 1 97 ? -11.301 -4.476 9.465 1.00 88.12 97 CYS A C 1
ATOM 763 O O . CYS A 1 97 ? -12.345 -4.764 8.887 1.00 88.12 97 CYS A O 1
ATOM 765 N N . SER A 1 98 ? -11.297 -4.407 10.792 1.00 89.44 98 SER A N 1
ATOM 766 C CA . SER A 1 98 ? -12.532 -4.370 11.572 1.00 89.44 98 SER A CA 1
ATOM 767 C C . SER A 1 98 ? -12.400 -3.323 12.665 1.00 89.44 98 SER A C 1
ATOM 769 O O . SER A 1 98 ? -11.299 -3.168 13.209 1.00 89.44 98 SER A O 1
ATOM 771 N N . PRO A 1 99 ? -13.500 -2.668 13.080 1.00 91.69 99 PRO A N 1
ATOM 772 C CA . PRO A 1 99 ? -13.421 -1.617 14.078 1.00 91.69 99 PRO A CA 1
ATOM 773 C C . PRO A 1 99 ? -12.892 -2.153 15.411 1.00 91.69 99 PRO A C 1
ATOM 775 O O . PRO A 1 99 ? -13.385 -3.152 15.943 1.00 91.69 99 PRO A O 1
ATOM 778 N N . VAL A 1 100 ? -11.922 -1.453 15.998 1.00 92.62 100 VAL A N 1
ATOM 779 C CA . VAL A 1 100 ? -11.313 -1.814 17.284 1.00 92.62 100 VAL A CA 1
ATOM 780 C C . VAL A 1 100 ? -11.650 -0.765 18.333 1.00 92.62 100 VAL A C 1
ATOM 782 O O . VAL A 1 100 ? -11.360 0.417 18.158 1.00 92.62 100 VAL A O 1
ATOM 785 N N . PHE A 1 101 ? -12.243 -1.190 19.451 1.00 94.94 101 PHE A N 1
ATOM 786 C CA . PHE A 1 101 ? -12.483 -0.315 20.601 1.00 94.94 101 PHE A CA 1
ATOM 787 C C . PHE A 1 101 ? -11.174 0.187 21.221 1.00 94.94 101 PHE A C 1
ATOM 789 O O . PHE A 1 101 ? -10.196 -0.548 21.334 1.00 94.94 101 PHE A O 1
ATOM 796 N N . SER A 1 102 ? -11.181 1.427 21.714 1.00 94.81 102 SER A N 1
ATOM 797 C CA . SER A 1 102 ? -10.023 2.050 22.370 1.00 94.81 102 SER A CA 1
ATOM 798 C C . SER A 1 102 ? -9.604 1.369 23.678 1.00 94.81 102 SER A C 1
ATOM 800 O O . SER A 1 102 ? -8.478 1.559 24.133 1.00 94.81 102 SER A O 1
ATOM 802 N N . SER A 1 103 ? -10.498 0.591 24.292 1.00 94.62 103 SER A N 1
ATOM 803 C CA . SER A 1 103 ? -10.222 -0.218 25.475 1.00 94.62 103 SER A CA 1
ATOM 804 C C . SER A 1 103 ? -11.003 -1.534 25.419 1.00 94.62 103 SER A C 1
ATOM 806 O O . SER A 1 103 ? -12.165 -1.530 25.012 1.00 94.62 103 SER A O 1
ATOM 808 N N . PRO A 1 104 ? -10.427 -2.656 25.888 1.00 93.00 104 PRO A N 1
ATOM 809 C CA . PRO A 1 104 ? -11.164 -3.912 26.023 1.00 93.00 104 PRO A CA 1
ATOM 810 C C . PRO A 1 104 ? -12.222 -3.864 27.137 1.00 93.00 104 PRO A C 1
ATOM 812 O O . PRO A 1 104 ? -13.155 -4.662 27.133 1.00 93.00 104 PRO A O 1
ATOM 815 N N . VAL A 1 105 ? -12.071 -2.960 28.114 1.00 93.75 105 VAL A N 1
ATOM 816 C CA . VAL A 1 105 ? -12.995 -2.803 29.246 1.00 93.75 105 VAL A CA 1
ATOM 817 C C . VAL A 1 105 ? -13.177 -1.322 29.562 1.00 93.75 105 VAL A C 1
ATOM 819 O O . VAL A 1 105 ? -12.203 -0.575 29.685 1.00 93.75 105 VAL A O 1
ATOM 822 N N . TYR A 1 106 ? -14.425 -0.904 29.750 1.00 93.50 106 TYR A N 1
ATOM 823 C CA . TYR A 1 106 ? -14.787 0.459 30.127 1.00 93.50 106 TYR A CA 1
ATOM 824 C C . TYR A 1 106 ? -15.468 0.449 31.499 1.00 93.50 106 TYR A C 1
ATOM 826 O O . TYR A 1 106 ? -16.599 -0.010 31.633 1.00 93.50 106 TYR A O 1
ATOM 834 N N . ASN A 1 107 ? -14.775 0.957 32.521 1.00 93.56 107 ASN A N 1
ATOM 835 C CA . ASN A 1 107 ? -15.291 1.036 33.889 1.00 93.56 107 ASN A CA 1
ATOM 836 C C . ASN A 1 107 ? -15.709 2.468 34.222 1.00 93.56 107 ASN A C 1
ATOM 838 O O . ASN A 1 107 ? -14.952 3.410 33.993 1.00 93.56 107 ASN A O 1
ATOM 842 N N . VAL A 1 108 ? -16.892 2.629 34.812 1.00 92.19 108 VAL A N 1
ATOM 843 C CA . VAL A 1 108 ? -17.425 3.929 35.229 1.00 92.19 108 VAL A CA 1
ATOM 844 C C . VAL A 1 108 ? -18.279 3.778 36.482 1.00 92.19 108 VAL A C 1
ATOM 846 O O . VAL A 1 108 ? -19.003 2.797 36.638 1.00 92.19 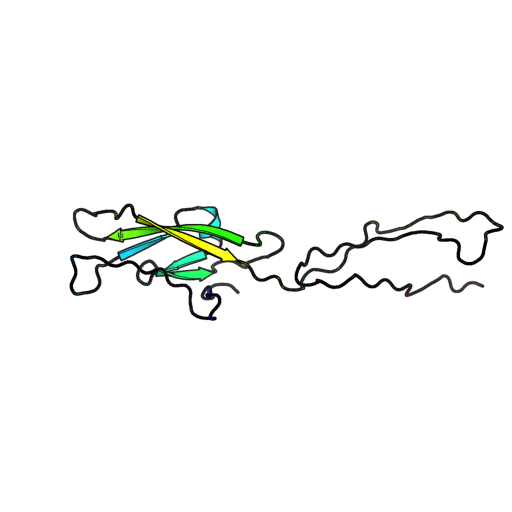108 VAL A O 1
ATOM 849 N N . THR A 1 109 ? -18.204 4.766 37.370 1.00 92.12 109 THR A N 1
ATOM 850 C CA . THR A 1 109 ? -19.020 4.832 38.585 1.00 92.12 109 THR A CA 1
ATOM 851 C C . THR A 1 109 ? -20.077 5.914 38.419 1.00 92.12 109 THR A C 1
ATOM 853 O O . THR A 1 109 ? -19.742 7.083 38.241 1.00 92.12 109 THR A O 1
ATOM 856 N N . LEU A 1 110 ? -21.352 5.536 38.518 1.00 91.62 110 LEU A N 1
ATOM 857 C CA . LEU A 1 110 ? -22.472 6.475 38.514 1.00 91.62 110 LEU A CA 1
ATOM 858 C C . LEU A 1 110 ? -22.968 6.696 39.947 1.00 91.62 110 LEU A C 1
ATOM 860 O O . LEU A 1 110 ? -23.408 5.757 40.608 1.00 91.62 110 LEU A O 1
ATOM 864 N N . LEU A 1 111 ? -22.905 7.938 40.424 1.00 91.19 111 LEU A N 1
ATOM 865 C CA . LEU A 1 111 ? -23.447 8.306 41.731 1.00 91.19 111 LEU A CA 1
ATOM 866 C C . LEU A 1 111 ? -24.967 8.454 41.662 1.00 91.19 111 LEU A C 1
ATOM 868 O O . LEU A 1 111 ? -25.506 8.998 40.698 1.00 91.19 111 LEU A O 1
ATOM 872 N N . LEU A 1 112 ? -25.647 7.992 42.711 1.00 89.38 112 LEU A N 1
ATOM 873 C CA . LEU A 1 112 ? -27.095 8.095 42.856 1.00 89.38 112 LEU A CA 1
ATOM 874 C C . LEU A 1 112 ? -27.467 9.085 43.980 1.00 89.38 112 LEU A C 1
ATOM 876 O O . LEU A 1 112 ? -26.754 9.145 44.983 1.00 89.38 112 LEU A O 1
ATOM 880 N N . PRO A 1 113 ? -28.592 9.820 43.850 1.00 92.06 113 PRO A N 1
ATOM 881 C CA . PRO A 1 113 ? -29.506 9.810 42.705 1.00 92.06 113 PRO A CA 1
ATOM 882 C C . PRO A 1 113 ? -28.924 10.555 41.493 1.00 92.06 113 PRO A C 1
ATOM 884 O O . PRO A 1 113 ? -28.245 11.567 41.640 1.00 92.06 113 PRO A O 1
ATOM 887 N N . SER A 1 114 ? -29.220 10.064 40.289 1.00 91.12 114 SER A N 1
ATOM 888 C CA . SER A 1 114 ? -28.849 10.702 39.022 1.00 91.12 114 SER A CA 1
ATOM 889 C C . SER A 1 114 ? -30.091 11.102 38.224 1.00 91.12 114 SER A C 1
ATOM 891 O O . SER A 1 114 ? -31.196 10.602 38.453 1.00 91.12 114 SER A O 1
ATOM 893 N N . TYR A 1 115 ? -29.926 12.039 37.289 1.00 93.75 115 TYR A N 1
ATOM 89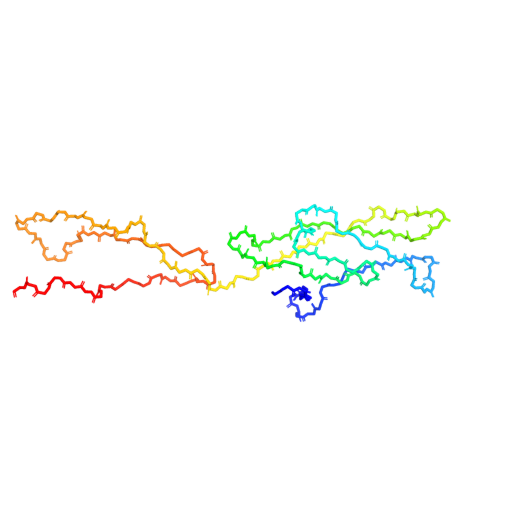4 C CA . TYR A 1 115 ? -31.013 12.466 36.411 1.00 93.75 115 TYR A CA 1
ATOM 895 C C . TYR A 1 115 ? -31.242 11.464 35.273 1.00 93.75 115 TYR A C 1
ATOM 897 O O . TYR A 1 115 ? -30.320 10.786 34.815 1.00 93.75 115 TYR A O 1
ATOM 905 N N . LYS A 1 116 ? -32.480 11.408 34.767 1.00 91.81 116 LYS A N 1
ATOM 906 C CA . LYS A 1 116 ? -32.784 10.678 33.529 1.00 91.81 116 LYS A CA 1
ATOM 907 C C . LYS A 1 116 ? -31.966 11.262 32.372 1.00 91.81 116 LYS A C 1
ATOM 909 O O . LYS A 1 116 ? -31.811 12.477 32.289 1.00 91.81 116 LYS A O 1
ATOM 914 N N . ASN A 1 117 ? -31.499 10.392 31.476 1.00 91.19 117 ASN A N 1
ATOM 915 C CA . ASN A 1 117 ? -30.686 10.737 30.302 1.00 91.19 117 ASN A CA 1
ATOM 916 C C . ASN A 1 117 ? -29.310 11.353 30.624 1.00 91.19 117 ASN A C 1
ATOM 918 O O . ASN A 1 117 ? -28.733 12.040 29.784 1.00 91.19 117 ASN A O 1
ATOM 922 N N . VAL A 1 118 ? -28.764 11.104 31.819 1.00 92.94 118 VAL A N 1
ATOM 923 C CA . VAL A 1 118 ? -27.357 11.412 32.107 1.00 92.94 118 VAL A CA 1
ATOM 924 C C . VAL A 1 118 ? -26.461 10.538 31.234 1.00 92.94 118 VAL A C 1
ATOM 926 O O . VAL A 1 118 ? -26.569 9.312 31.252 1.00 92.94 118 VAL A O 1
ATOM 929 N N . ALA A 1 119 ? -25.561 11.176 30.487 1.00 91.94 119 ALA A N 1
ATOM 930 C CA . ALA A 1 119 ? -24.482 10.482 29.803 1.00 91.94 119 ALA A CA 1
ATOM 931 C C . ALA A 1 119 ? -23.564 9.831 30.848 1.00 91.94 119 ALA A C 1
ATOM 933 O O . ALA A 1 119 ? -23.041 10.513 31.728 1.00 91.94 119 ALA A O 1
ATOM 934 N N . VAL A 1 120 ? -23.399 8.511 30.764 1.00 93.06 120 VAL A N 1
ATOM 935 C CA . VAL A 1 120 ? -22.587 7.744 31.719 1.00 93.06 120 VAL A CA 1
ATOM 936 C C . VAL A 1 120 ? -21.161 7.600 31.201 1.00 93.06 120 VAL A C 1
ATOM 938 O O . VAL A 1 120 ? -20.207 7.894 31.912 1.00 93.06 120 VAL A O 1
ATOM 941 N N . ILE A 1 121 ? -21.016 7.168 29.951 1.00 93.94 121 ILE A N 1
ATOM 942 C CA . ILE A 1 121 ? -19.726 6.966 29.303 1.00 93.94 121 ILE A CA 1
ATOM 943 C C . ILE A 1 121 ? -19.859 7.168 27.797 1.00 93.94 121 ILE A C 1
ATOM 945 O O . ILE A 1 121 ? -20.915 6.914 27.218 1.00 93.94 121 ILE A O 1
ATOM 949 N N . GLN A 1 122 ? -18.771 7.607 27.176 1.00 93.38 122 GLN A N 1
ATOM 950 C CA . GLN A 1 122 ? -18.586 7.570 25.736 1.00 93.38 122 GLN A CA 1
ATOM 951 C C . GLN A 1 122 ? -17.530 6.510 25.429 1.00 93.38 122 GLN A C 1
ATOM 953 O O . GLN A 1 122 ? -16.441 6.531 26.002 1.00 93.38 122 GLN A O 1
ATOM 958 N N . VAL A 1 123 ? -17.863 5.585 24.536 1.00 94.00 123 VAL A N 1
ATOM 959 C CA . VAL A 1 123 ? -16.912 4.612 23.991 1.00 94.00 123 VAL A CA 1
ATOM 960 C C . VAL A 1 123 ? -16.493 5.060 22.599 1.00 94.00 123 VAL A C 1
ATOM 962 O O . VAL A 1 123 ? -17.222 5.796 21.934 1.00 94.00 123 VAL A O 1
ATOM 965 N N . ASN A 1 124 ? -15.309 4.634 22.174 1.00 92.44 124 ASN A N 1
ATOM 966 C CA . ASN A 1 124 ? -14.781 4.954 20.858 1.00 92.44 124 ASN A CA 1
ATOM 967 C C . ASN A 1 124 ? -14.151 3.704 20.255 1.00 92.44 124 ASN A C 1
ATOM 969 O O . ASN A 1 124 ? -13.411 3.006 20.947 1.00 92.44 124 ASN A O 1
ATOM 973 N N . ALA A 1 125 ? -14.418 3.464 18.980 1.00 92.62 125 ALA A N 1
ATOM 974 C CA . ALA A 1 125 ? -13.722 2.492 18.162 1.00 92.62 125 ALA A CA 1
ATOM 975 C C . ALA A 1 125 ? -13.104 3.191 16.946 1.00 92.62 125 ALA A C 1
ATOM 977 O O . ALA A 1 125 ? -13.519 4.289 16.571 1.00 92.62 125 ALA A O 1
ATOM 978 N N . THR A 1 126 ? -12.082 2.574 16.372 1.00 91.25 126 THR A N 1
ATOM 979 C CA . THR A 1 126 ? -11.395 3.056 15.173 1.00 91.25 126 THR A CA 1
ATOM 980 C C . THR A 1 126 ? -11.299 1.934 14.163 1.00 91.25 126 THR A C 1
ATOM 982 O O . THR A 1 126 ? -10.955 0.813 14.536 1.00 91.25 126 THR A O 1
ATOM 985 N N . ASP A 1 127 ? -11.562 2.264 12.910 1.00 90.31 127 ASP A N 1
ATOM 986 C CA . ASP A 1 127 ? -11.330 1.410 11.755 1.00 90.31 127 ASP A CA 1
ATOM 987 C C . ASP A 1 127 ? -10.355 2.160 10.829 1.00 90.31 127 ASP A C 1
ATOM 989 O O . ASP A 1 127 ? -10.576 3.358 10.605 1.00 90.31 127 ASP A O 1
ATOM 993 N N . PRO A 1 128 ? -9.220 1.559 10.430 1.00 87.56 128 PRO A N 1
ATOM 994 C CA . PRO A 1 128 ? -8.250 2.224 9.568 1.00 87.56 128 PRO A CA 1
ATOM 995 C C . PRO A 1 128 ? -8.691 2.310 8.099 1.00 87.56 128 PRO A C 1
ATOM 997 O O . PRO A 1 128 ? -8.108 3.125 7.380 1.00 87.56 128 PRO A O 1
ATOM 1000 N N . ASP A 1 129 ? -9.703 1.546 7.677 1.00 86.81 129 ASP A N 1
ATOM 1001 C CA . ASP A 1 129 ? -10.118 1.480 6.277 1.00 86.81 129 ASP A CA 1
ATOM 1002 C C . ASP A 1 129 ? -10.733 2.823 5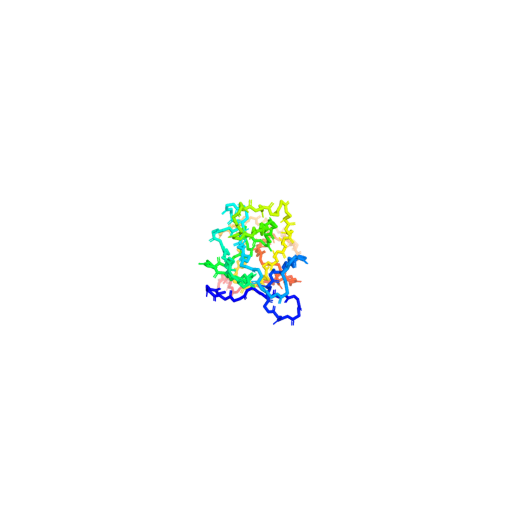.839 1.00 86.81 129 ASP A C 1
ATOM 1004 O O . ASP A 1 129 ? -11.705 3.336 6.399 1.00 86.81 129 ASP A O 1
ATOM 1008 N N . SER A 1 130 ? -10.175 3.418 4.790 1.00 75.94 130 SER A N 1
ATOM 1009 C CA . SER A 1 130 ? -10.665 4.642 4.140 1.00 75.94 130 SER A CA 1
ATOM 1010 C C . SER A 1 130 ? -11.898 4.412 3.255 1.00 75.94 130 SER A C 1
ATOM 1012 O O . SER A 1 130 ? -12.682 5.339 3.013 1.00 75.94 130 SER A O 1
ATOM 1014 N N . SER A 1 131 ? -12.086 3.177 2.776 1.00 66.88 131 SER A N 1
ATOM 1015 C CA . SER A 1 131 ? -13.258 2.755 2.003 1.00 66.88 131 SER A CA 1
ATOM 1016 C C . SER A 1 131 ? -14.550 2.802 2.837 1.00 66.88 131 SER A C 1
ATOM 1018 O O . SER A 1 131 ? -15.640 3.015 2.293 1.00 66.88 131 SER A O 1
ATOM 1020 N N . GLU A 1 132 ? -14.419 2.750 4.166 1.00 64.12 132 GLU A N 1
ATOM 1021 C CA . GLU A 1 132 ? -15.445 3.070 5.156 1.00 64.12 132 GLU A CA 1
ATOM 1022 C C . GLU A 1 132 ? -15.530 4.595 5.359 1.00 64.12 132 GLU A C 1
ATOM 1024 O O . GLU A 1 132 ? -15.234 5.156 6.409 1.00 64.12 132 GLU A O 1
ATOM 1029 N N . SER A 1 133 ? -16.069 5.317 4.373 1.00 56.31 133 SER A N 1
ATOM 1030 C CA . SER A 1 133 ? -16.602 6.674 4.619 1.00 56.31 133 SER A CA 1
ATOM 1031 C C . SER A 1 133 ? -17.867 6.669 5.517 1.00 56.31 133 SER A C 1
ATOM 1033 O O . SER A 1 133 ? -18.623 7.644 5.545 1.00 56.31 133 SER A O 1
ATOM 1035 N N . GLY A 1 134 ? -18.143 5.564 6.219 1.00 60.53 134 GLY A N 1
ATOM 1036 C CA . GLY A 1 134 ? -19.304 5.340 7.069 1.00 60.53 134 GLY A CA 1
ATOM 1037 C C . GLY A 1 134 ? -19.011 5.648 8.535 1.00 60.53 134 GLY A C 1
ATOM 1038 O O . GLY A 1 134 ? -17.974 5.293 9.080 1.00 60.53 134 GLY A O 1
ATOM 1039 N N . ALA A 1 135 ? -19.946 6.317 9.210 1.00 71.06 135 ALA A N 1
ATOM 1040 C CA . ALA A 1 135 ? -19.865 6.470 10.657 1.00 71.06 135 ALA A CA 1
ATOM 1041 C C . ALA A 1 135 ? -20.041 5.100 11.331 1.00 71.06 135 ALA A C 1
ATOM 1043 O O . ALA A 1 135 ? -21.053 4.432 11.106 1.00 71.06 135 ALA A O 1
ATOM 1044 N N . LEU A 1 136 ? -19.096 4.719 12.194 1.00 86.88 136 LEU A N 1
ATOM 1045 C CA . LEU A 1 136 ? -19.212 3.518 13.020 1.00 86.88 136 LEU A CA 1
ATOM 1046 C C . LEU A 1 136 ? -20.542 3.514 13.785 1.00 86.88 136 LEU A C 1
ATOM 1048 O O . LEU A 1 136 ? -20.911 4.498 14.437 1.00 86.88 136 LEU A O 1
ATOM 1052 N N . LYS A 1 137 ? -21.256 2.388 13.722 1.00 90.25 137 LYS A N 1
ATOM 1053 C CA . LYS A 1 137 ? -22.498 2.174 14.467 1.00 90.25 137 LYS A CA 1
ATOM 1054 C C . LYS A 1 137 ? -22.204 1.429 15.766 1.00 90.25 137 LYS A C 1
ATOM 1056 O O . LYS A 1 137 ? -21.552 0.391 15.758 1.00 90.25 137 LYS A O 1
ATOM 1061 N N . TYR A 1 138 ? -22.737 1.944 16.870 1.00 91.06 138 TYR A N 1
ATOM 1062 C CA . TYR A 1 138 ? -22.578 1.370 18.203 1.00 91.06 138 TYR A CA 1
ATOM 1063 C C . TYR A 1 138 ? -23.929 0.871 18.710 1.00 91.06 138 TYR A C 1
ATOM 1065 O O . TYR A 1 138 ? -24.898 1.627 18.709 1.00 91.06 138 TYR A O 1
ATOM 1073 N N . ASP A 1 139 ? -23.977 -0.373 19.182 1.00 92.38 139 ASP A N 1
ATOM 1074 C CA . ASP A 1 139 ? -25.163 -0.982 19.784 1.00 92.38 139 ASP A CA 1
ATOM 1075 C C . ASP A 1 139 ? -24.773 -1.699 21.089 1.00 92.38 139 ASP A C 1
ATOM 1077 O O . ASP A 1 139 ? -23.712 -2.319 21.185 1.00 92.38 139 ASP A O 1
ATOM 1081 N N . ILE A 1 140 ? -25.641 -1.635 22.103 1.00 91.38 140 ILE A N 1
ATOM 1082 C CA . ILE A 1 140 ? -25.502 -2.442 23.324 1.00 91.38 140 ILE A CA 1
ATOM 1083 C C . ILE A 1 140 ? -26.170 -3.789 23.051 1.00 91.38 140 ILE A C 1
ATOM 1085 O O . ILE A 1 140 ? -27.392 -3.867 22.945 1.00 91.38 140 ILE A O 1
ATOM 1089 N N . ILE A 1 141 ? -25.369 -4.844 22.924 1.00 92.00 141 ILE A N 1
ATOM 1090 C CA . ILE A 1 141 ? -25.856 -6.181 22.545 1.00 92.00 141 ILE A CA 1
ATOM 1091 C C . ILE A 1 141 ? -26.308 -7.029 23.739 1.00 92.00 141 ILE A C 1
ATOM 1093 O O . ILE A 1 141 ? -27.120 -7.938 23.583 1.00 92.00 141 ILE A O 1
ATOM 1097 N N . GLU A 1 142 ? -25.805 -6.728 24.935 1.00 89.25 142 GLU A N 1
ATOM 1098 C CA . GLU A 1 142 ? -26.145 -7.428 26.168 1.00 89.25 142 GLU A CA 1
ATOM 1099 C C . GLU A 1 142 ? -26.027 -6.478 27.366 1.00 89.25 142 GLU A C 1
ATOM 1101 O O . GLU A 1 142 ? -25.257 -5.517 27.356 1.00 89.25 142 GLU A O 1
ATOM 1106 N N . GLY A 1 143 ? -26.808 -6.750 28.407 1.00 84.94 143 GLY A N 1
ATOM 1107 C CA . GLY A 1 143 ? -26.727 -6.079 29.696 1.00 84.94 143 GLY A CA 1
ATOM 1108 C C . GLY A 1 143 ? -27.026 -7.063 30.821 1.00 84.94 143 GLY A C 1
ATOM 1109 O O . GLY A 1 143 ? -27.541 -8.160 30.592 1.00 84.94 143 GLY A O 1
ATOM 1110 N N . ASN A 1 144 ? -26.709 -6.674 32.053 1.00 78.50 144 ASN A N 1
ATOM 1111 C CA . ASN A 1 144 ? -26.910 -7.534 33.215 1.00 78.50 144 ASN A CA 1
ATOM 1112 C C . ASN A 1 144 ? -28.408 -7.871 33.365 1.00 78.50 144 ASN A C 1
ATOM 1114 O O . ASN A 1 144 ? -29.224 -6.982 33.600 1.00 78.50 144 ASN A O 1
ATOM 1118 N N . LYS A 1 145 ? -28.771 -9.160 33.270 1.00 63.44 145 LYS A N 1
ATOM 1119 C CA . LYS A 1 145 ? -30.153 -9.679 33.396 1.00 63.44 145 LYS A CA 1
ATOM 1120 C C . LYS A 1 145 ? -30.729 -9.650 34.823 1.00 63.44 145 LYS A C 1
ATOM 1122 O O . LYS A 1 145 ? -31.633 -10.420 35.128 1.00 63.44 145 LYS A O 1
ATOM 1127 N N . LEU A 1 146 ? -30.215 -8.811 35.714 1.00 50.03 146 LEU A N 1
ATOM 1128 C CA . LEU A 1 146 ? -30.662 -8.765 37.106 1.00 50.03 146 LEU A CA 1
ATOM 1129 C C . LEU A 1 146 ? -31.246 -7.391 37.421 1.00 50.03 146 LEU A C 1
ATOM 1131 O O . LEU A 1 146 ? -30.545 -6.490 37.881 1.00 50.03 146 LEU A O 1
ATOM 1135 N N . GLY A 1 147 ? -32.541 -7.278 37.133 1.00 40.75 147 GLY A N 1
ATOM 1136 C CA . GLY A 1 147 ? -33.486 -6.418 37.836 1.00 40.75 147 GLY A CA 1
ATOM 1137 C C . GLY A 1 147 ? -34.513 -7.308 38.514 1.00 40.75 147 GLY A C 1
ATOM 1138 O O . GLY A 1 147 ? -35.052 -8.184 37.801 1.00 40.75 147 GLY A O 1
#

pLDDT: mean 85.67, std 13.33, range [40.75, 97.75]

Radius of gyration: 26.74 Å; chains: 1; bounding box: 62×24×81 Å

Organism: Anoplophora glabripennis (NCBI:txid217634)

Secondary structure (DSSP, 8-state):
-TTPBPB-TTSSB-B-----TT-SS---EEEEE--TTGGGTEEE-TTT-BEEESS---TTT-SEEEEEEEEEE--SS--EEEEEEEEEEEPPP-S-S--EES-S-------SS--TT-------EE---SS--SPPP----------

Foldseek 3Di:
DAFAFQADPVRHGDADDDDDPPDPDQQQKFKDWDDDVVVQFWDADGRTRTIGGHDDDDCLVPQKDKTWMFIWGPDVVIPRPPDIDIDIGGDDFDQPWDWAKPDPDDDFDDDPPDDPPDDTDDTDTDDSTPVCPDDDDDDDPDDDPDD

InterPro domains:
  IPR002126 Cadherin-like [PF00028] (10-89)
  IPR002126 Cadherin-like [PR00205] (11-23)
  IPR002126 Cadherin-like [PR00205] (47-73)
  IPR002126 Cadherin-like [PR00205] (83-100)
  IPR002126 Cadherin-like [PS50268] (16-101)
  IPR002126 Cadherin-like [SM00112] (16-99)
  IPR015919 Cadherin-like superfamily [SSF49313] (7-101)
  IPR015919 Cadherin-like superfamily [SSF49313] (89-142)

Sequence (147 aa):
PIKSLVLTNTSEPLVIKAFDADSEGNALLHYEIIEILPRRYFEIDSNTGAIRTIRLLDHETYSSFSFHVEVSDLGKPRLSSETTAKVDIVVTDVNDCSPVFSSPVYNVTLLLPSYKNVAVIQVNATDPDSSESGALKYDIIEGNKLG